Protein AF-A0A3N1IDY8-F1 (afdb_monomer_lite)

Foldseek 3Di:
DDDPPDDDDDVVVVVVVLCVQLVHQWDWDDQPPDIDIFGAPLNQDVVLVVVCVVDPDNPLLVNCCSGGNNVRSVVCVVSPPDPVNSVVVNVVSHVSSPPDPDDPDDPDD

Radius of gyration: 18.23 Å; chains: 1; bounding box: 46×30×60 Å

Sequence (109 aa):
MSKPNRKRLNLETLRAQRQEAQGGKELEVELGDEKFVFPLASWWPMTTVKQIRALKDEDATEILALISSQEQVDRLLELGLTLGDFQDIMEAINEDAGVTPGESTSSSN

pLDDT: mean 83.13, std 17.61, range [34.94, 95.5]

Secondary structure (DSSP, 8-state):
-PPP------HHHHHHHHHHHHS-SEEEEEETTEEEEEE-GGGS-HHHHHHHTT-SS--HHHHHHHHS-HHHHHHHHHTT--HHHHHHHHHHHHHTTT--S--------

Structure (mmCIF, N/CA/C/O backbone):
data_AF-A0A3N1IDY8-F1
#
_entry.id   AF-A0A3N1IDY8-F1
#
loop_
_atom_site.group_PDB
_atom_site.id
_atom_site.type_symbol
_atom_site.label_atom_id
_atom_site.label_alt_id
_atom_site.label_comp_id
_atom_site.label_asym_id
_atom_site.label_entity_id
_atom_site.label_seq_id
_atom_site.pdbx_PDB_ins_code
_atom_site.Cartn_x
_atom_site.Cartn_y
_atom_site.Cartn_z
_atom_site.occupancy
_atom_site.B_iso_or_equiv
_atom_site.auth_seq_id
_atom_site.auth_comp_id
_atom_site.auth_asym_id
_atom_site.auth_atom_id
_atom_site.pdbx_PDB_model_num
ATOM 1 N N . MET A 1 1 ? 24.794 2.419 -45.694 1.00 48.22 1 MET A N 1
ATOM 2 C CA . MET A 1 1 ? 23.600 2.103 -44.880 1.00 48.22 1 MET A CA 1
ATOM 3 C C . MET A 1 1 ? 23.880 2.495 -43.436 1.00 48.22 1 MET A C 1
ATOM 5 O O . MET A 1 1 ? 24.793 1.932 -42.845 1.00 48.22 1 MET A O 1
ATOM 9 N N . SER A 1 2 ? 23.179 3.494 -42.894 1.00 61.72 2 SER A N 1
ATOM 10 C CA . SER A 1 2 ? 23.363 3.935 -41.502 1.00 61.72 2 SER A CA 1
ATOM 11 C C . SER A 1 2 ? 22.783 2.897 -40.543 1.00 61.72 2 SER A C 1
ATOM 13 O O . SER A 1 2 ? 21.615 2.532 -40.664 1.00 61.72 2 SER A O 1
ATOM 15 N N . LYS A 1 3 ? 23.597 2.409 -39.600 1.00 65.00 3 LYS A N 1
ATOM 16 C CA . LYS A 1 3 ? 23.123 1.530 -38.523 1.00 65.00 3 LYS A CA 1
ATOM 17 C C . LYS A 1 3 ? 22.044 2.262 -37.709 1.00 65.00 3 LYS A C 1
ATOM 19 O O . LYS A 1 3 ? 22.236 3.437 -37.390 1.00 65.00 3 LYS A O 1
ATOM 24 N N . PRO A 1 4 ? 20.929 1.608 -37.346 1.00 67.06 4 PRO A N 1
ATOM 25 C CA . PRO A 1 4 ? 19.953 2.221 -36.457 1.00 67.06 4 PRO A CA 1
ATOM 26 C C . PRO A 1 4 ? 20.581 2.468 -35.074 1.00 67.06 4 PRO A C 1
ATOM 28 O O . PRO A 1 4 ? 20.988 1.534 -34.390 1.00 67.06 4 PRO A O 1
ATOM 31 N N . ASN A 1 5 ? 20.639 3.737 -34.659 1.00 80.62 5 ASN A N 1
ATOM 32 C CA . ASN A 1 5 ? 21.153 4.212 -33.365 1.00 80.62 5 ASN A CA 1
ATOM 33 C C . ASN A 1 5 ? 20.077 4.127 -32.258 1.00 80.62 5 ASN A C 1
ATOM 35 O O . ASN A 1 5 ? 19.808 5.098 -31.554 1.00 80.62 5 ASN A O 1
ATOM 39 N N . ARG A 1 6 ? 19.369 2.995 -32.142 1.00 82.62 6 ARG A N 1
ATOM 40 C CA . ARG A 1 6 ? 18.268 2.838 -31.172 1.00 82.62 6 ARG A CA 1
ATOM 41 C C . ARG A 1 6 ? 18.549 1.695 -30.204 1.00 82.62 6 ARG A C 1
ATOM 43 O O . ARG A 1 6 ? 18.807 0.573 -30.628 1.00 82.62 6 ARG A O 1
ATOM 50 N N . LYS A 1 7 ? 18.442 1.979 -28.903 1.00 87.38 7 LYS A N 1
ATOM 51 C CA . LYS A 1 7 ? 18.456 0.973 -27.834 1.00 87.38 7 LYS A CA 1
ATOM 52 C C . LYS A 1 7 ? 17.047 0.395 -27.676 1.00 87.38 7 LYS A C 1
ATOM 54 O O . LYS A 1 7 ? 16.081 1.150 -27.597 1.00 87.38 7 LYS A O 1
ATOM 59 N N . ARG A 1 8 ? 16.927 -0.935 -27.633 1.00 90.31 8 ARG A N 1
ATOM 60 C CA . ARG A 1 8 ? 15.672 -1.637 -27.318 1.00 90.31 8 ARG A CA 1
ATOM 61 C C . ARG A 1 8 ? 15.634 -1.953 -25.825 1.00 90.31 8 ARG A C 1
ATOM 63 O O . ARG A 1 8 ? 16.640 -2.378 -25.266 1.00 90.31 8 ARG A O 1
ATOM 70 N N . LEU A 1 9 ? 14.471 -1.768 -25.210 1.00 94.38 9 LEU A N 1
ATOM 71 C CA . LEU A 1 9 ? 14.193 -2.139 -23.826 1.00 94.38 9 LEU A CA 1
ATOM 72 C C . LEU A 1 9 ? 13.082 -3.191 -23.813 1.00 94.38 9 LEU A C 1
ATOM 74 O O . LEU A 1 9 ? 12.103 -3.040 -24.544 1.00 94.38 9 LEU A O 1
ATOM 78 N N . ASN A 1 10 ? 13.227 -4.241 -23.006 1.00 95.31 10 ASN A N 1
ATOM 79 C CA . ASN A 1 10 ? 12.156 -5.203 -22.759 1.00 95.31 10 ASN A CA 1
ATOM 80 C C . ASN A 1 10 ? 11.586 -4.957 -21.356 1.00 95.31 10 ASN A C 1
ATOM 82 O O . ASN A 1 10 ? 12.267 -5.183 -20.360 1.00 95.31 10 ASN A O 1
ATOM 86 N N . LEU A 1 11 ? 10.343 -4.479 -21.287 1.00 94.44 11 LEU A N 1
ATOM 87 C CA . LEU A 1 11 ? 9.687 -4.159 -20.019 1.00 94.44 11 LEU A CA 1
ATOM 88 C C . LEU A 1 11 ? 9.338 -5.404 -19.198 1.00 94.44 11 LEU A C 1
ATOM 90 O O . LEU A 1 11 ? 9.312 -5.317 -17.979 1.00 94.44 11 LEU A O 1
ATOM 94 N N . GLU A 1 12 ? 9.086 -6.550 -19.828 1.00 95.25 12 GLU A N 1
ATOM 95 C CA . GLU A 1 12 ? 8.813 -7.803 -19.113 1.00 95.25 12 GLU A CA 1
ATOM 96 C C . GLU A 1 12 ? 10.071 -8.299 -18.405 1.00 95.25 12 GLU A C 1
ATOM 98 O O . GLU A 1 12 ? 10.014 -8.646 -17.229 1.00 95.25 12 GLU A O 1
ATOM 103 N N . THR A 1 13 ? 11.224 -8.217 -19.078 1.00 95.50 13 THR A N 1
ATOM 104 C CA . THR A 1 13 ? 12.526 -8.513 -18.466 1.00 95.50 13 THR A CA 1
ATOM 105 C C . THR A 1 13 ? 12.803 -7.597 -17.275 1.00 95.50 13 THR A C 1
ATOM 107 O O . THR A 1 13 ? 13.202 -8.076 -16.221 1.00 95.50 13 THR A O 1
ATOM 110 N N . LEU A 1 14 ? 12.548 -6.291 -17.409 1.00 94.50 14 LEU A N 1
ATOM 111 C CA . LEU A 1 14 ? 12.732 -5.356 -16.295 1.00 94.50 14 LEU A CA 1
ATOM 112 C C . LEU A 1 14 ? 11.749 -5.595 -15.142 1.00 94.50 14 LEU A C 1
ATOM 114 O O . LEU A 1 14 ? 12.113 -5.402 -13.987 1.00 94.50 14 LEU A O 1
ATOM 118 N N . ARG A 1 15 ? 10.507 -6.000 -15.433 1.00 93.44 15 ARG A N 1
ATOM 119 C CA . ARG A 1 15 ? 9.535 -6.367 -14.394 1.00 93.44 15 ARG A CA 1
ATOM 120 C C . ARG A 1 15 ? 9.988 -7.606 -13.631 1.00 93.44 15 ARG A C 1
ATOM 122 O O . ARG A 1 15 ? 9.926 -7.583 -12.412 1.00 93.44 15 ARG A O 1
ATOM 129 N N . ALA A 1 16 ? 10.459 -8.643 -14.324 1.00 92.56 16 ALA A N 1
ATOM 130 C CA . ALA A 1 16 ? 10.985 -9.843 -13.676 1.00 92.56 16 ALA A CA 1
ATOM 131 C C . ALA A 1 16 ? 12.147 -9.493 -12.733 1.00 92.56 16 ALA A C 1
ATOM 133 O O . ALA A 1 16 ? 12.059 -9.770 -11.544 1.00 92.56 16 ALA A O 1
ATOM 134 N N . GLN A 1 17 ? 13.135 -8.736 -13.226 1.00 91.19 17 GLN A N 1
ATOM 135 C CA . GLN A 1 17 ? 14.271 -8.271 -12.419 1.00 91.19 17 GLN A CA 1
ATOM 136 C C . GLN A 1 17 ? 13.837 -7.463 -11.192 1.00 91.19 17 GLN A C 1
ATOM 138 O O . GLN A 1 17 ? 14.408 -7.615 -10.117 1.00 91.19 17 GLN A O 1
ATOM 143 N N . ARG A 1 18 ? 12.820 -6.603 -11.338 1.00 92.62 18 ARG A N 1
ATOM 144 C CA . ARG A 1 18 ? 12.273 -5.840 -10.214 1.00 92.62 18 ARG A CA 1
ATOM 145 C C . ARG A 1 18 ? 11.624 -6.749 -9.173 1.00 92.62 18 ARG A C 1
ATOM 147 O O . ARG A 1 18 ? 11.871 -6.565 -7.993 1.00 92.62 18 ARG A O 1
ATOM 154 N N . GLN A 1 19 ? 10.806 -7.706 -9.609 1.00 89.81 19 GLN A N 1
ATOM 155 C CA . GLN A 1 19 ? 10.137 -8.644 -8.707 1.00 89.81 19 GLN A CA 1
ATOM 156 C C . GLN A 1 19 ? 11.160 -9.497 -7.950 1.00 89.81 19 GLN A C 1
ATOM 158 O O . GLN A 1 19 ? 11.001 -9.725 -6.759 1.00 89.81 19 GLN A O 1
ATOM 163 N N . GLU A 1 20 ? 12.218 -9.941 -8.629 1.00 88.12 20 GLU A N 1
ATOM 164 C CA . GLU A 1 20 ? 13.316 -10.681 -8.003 1.00 88.12 20 GLU A CA 1
ATOM 165 C C . GLU A 1 20 ? 14.063 -9.829 -6.966 1.00 88.12 20 GLU A C 1
ATOM 167 O O . GLU A 1 20 ? 14.403 -10.336 -5.903 1.00 88.12 20 GLU A O 1
ATOM 172 N N . ALA A 1 21 ? 14.285 -8.539 -7.242 1.00 87.62 21 ALA A N 1
ATOM 173 C CA . ALA A 1 21 ? 14.966 -7.628 -6.320 1.00 87.62 21 ALA A CA 1
ATOM 174 C C . ALA A 1 21 ? 14.127 -7.260 -5.083 1.00 87.62 21 ALA A C 1
ATOM 176 O O . ALA A 1 21 ? 14.690 -7.078 -4.011 1.00 87.62 21 ALA A O 1
ATOM 177 N N . GLN A 1 22 ? 12.807 -7.147 -5.241 1.00 84.38 22 GLN A N 1
ATOM 178 C CA . GLN A 1 22 ? 11.862 -6.790 -4.170 1.00 84.38 22 GLN A CA 1
ATOM 179 C C . GLN A 1 22 ? 11.362 -8.016 -3.392 1.00 84.38 22 GLN A C 1
ATOM 181 O O . GLN A 1 22 ? 10.672 -7.894 -2.395 1.00 84.38 22 GLN A O 1
ATOM 186 N N . GLY A 1 23 ? 11.639 -9.234 -3.868 1.00 86.25 23 GLY A N 1
ATOM 187 C CA . GLY A 1 23 ? 11.102 -10.459 -3.266 1.00 86.25 23 GLY A CA 1
ATOM 188 C C . GLY A 1 23 ? 9.591 -10.655 -3.459 1.00 86.25 23 GLY A C 1
ATOM 189 O O . GLY A 1 23 ? 9.069 -11.717 -3.126 1.00 86.25 23 GLY A O 1
ATOM 190 N N . GLY A 1 24 ? 8.885 -9.689 -4.056 1.00 87.88 24 GLY A N 1
ATOM 191 C CA . GLY A 1 24 ? 7.441 -9.731 -4.235 1.00 87.88 24 GLY A CA 1
ATOM 192 C C . GLY A 1 24 ? 6.884 -8.546 -5.021 1.00 87.88 24 GLY A C 1
ATOM 193 O O . GLY A 1 24 ? 7.608 -7.763 -5.637 1.00 87.88 24 GLY A O 1
ATOM 194 N N . LYS A 1 25 ? 5.553 -8.459 -5.054 1.00 92.19 25 LYS A N 1
ATOM 195 C CA . LYS A 1 25 ? 4.801 -7.313 -5.603 1.00 92.19 25 LYS A CA 1
ATOM 196 C C . LYS A 1 25 ? 3.840 -6.709 -4.592 1.00 92.19 25 LYS A C 1
ATOM 198 O O . LYS A 1 25 ? 3.188 -5.713 -4.896 1.00 92.19 25 LYS A O 1
ATOM 203 N N . GLU A 1 26 ? 3.708 -7.362 -3.451 1.00 93.25 26 GLU A N 1
ATOM 204 C CA . GLU A 1 26 ? 2.620 -7.206 -2.507 1.00 93.25 26 GLU A CA 1
ATOM 205 C C . GLU A 1 26 ? 3.207 -7.209 -1.099 1.00 93.25 26 GLU A C 1
ATOM 207 O O . GLU A 1 26 ? 4.151 -7.948 -0.821 1.00 93.25 26 GLU A O 1
ATOM 212 N N . LEU A 1 27 ? 2.634 -6.375 -0.245 1.00 91.88 27 LEU A N 1
ATOM 213 C CA . LEU A 1 27 ? 2.863 -6.297 1.184 1.00 91.88 27 LEU A CA 1
ATOM 214 C C . LEU A 1 27 ? 1.672 -6.951 1.887 1.00 91.88 27 LEU A C 1
ATOM 216 O O . LEU A 1 27 ? 0.528 -6.578 1.622 1.00 91.88 27 LEU A O 1
ATOM 220 N N . GLU A 1 28 ? 1.938 -7.903 2.778 1.00 93.88 28 GLU A N 1
ATOM 221 C CA . GLU A 1 28 ? 0.939 -8.426 3.713 1.00 93.88 28 GLU A CA 1
ATOM 222 C C . GLU A 1 28 ? 1.031 -7.638 5.027 1.00 93.88 28 GLU A C 1
ATOM 224 O O . GLU A 1 28 ? 2.116 -7.471 5.581 1.00 93.88 28 GLU A O 1
ATOM 229 N N . VAL A 1 29 ? -0.107 -7.143 5.507 1.00 93.06 29 VAL A N 1
ATOM 230 C CA . VAL A 1 29 ? -0.258 -6.381 6.749 1.00 93.06 29 VAL A CA 1
ATOM 231 C C . VAL A 1 29 ? -1.203 -7.146 7.665 1.00 93.06 29 VAL A C 1
ATOM 233 O O . VAL A 1 29 ? -2.279 -7.567 7.242 1.00 93.06 29 VAL A O 1
ATOM 236 N N . GLU A 1 30 ? -0.811 -7.311 8.923 1.00 94.12 30 GLU A N 1
ATOM 237 C CA . GLU A 1 30 ? -1.605 -8.004 9.938 1.00 94.12 30 GLU A CA 1
ATOM 238 C C . GLU A 1 30 ? -2.207 -6.981 10.904 1.00 94.12 30 GLU A C 1
ATOM 240 O O . GLU A 1 30 ? -1.489 -6.153 11.464 1.00 94.12 30 GLU A O 1
ATOM 245 N N . LEU A 1 31 ? -3.524 -7.042 11.111 1.00 92.62 31 LEU A N 1
ATOM 246 C CA . LEU A 1 31 ? -4.230 -6.226 12.100 1.00 92.62 31 LEU A CA 1
ATOM 247 C C . LEU A 1 31 ? -5.185 -7.127 12.888 1.00 92.62 31 LEU A C 1
ATOM 249 O O . LEU A 1 31 ? -6.201 -7.590 12.371 1.00 92.62 31 LEU A O 1
ATOM 253 N N . GLY A 1 3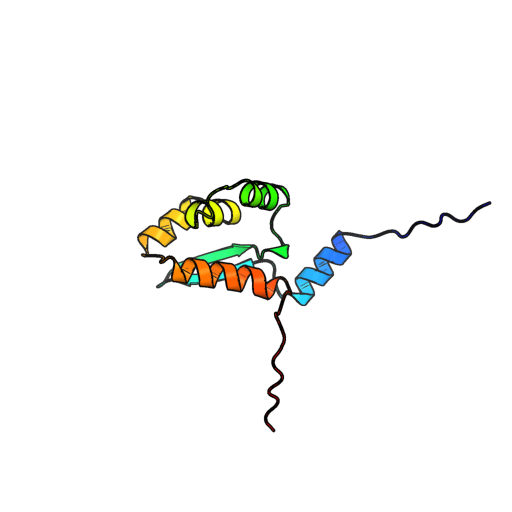2 ? -4.834 -7.407 14.146 1.00 90.56 32 GLY A N 1
ATOM 254 C CA . GLY A 1 32 ? -5.522 -8.421 14.946 1.00 90.56 32 GLY A CA 1
ATOM 255 C C . GLY A 1 32 ? -5.285 -9.829 14.389 1.00 90.56 32 GLY A C 1
ATOM 256 O O . GLY A 1 32 ? -4.141 -10.236 14.215 1.00 90.56 32 GLY A O 1
ATOM 257 N N . ASP A 1 33 ? -6.366 -10.557 14.109 1.00 92.56 33 ASP A N 1
ATOM 258 C CA . ASP A 1 33 ? -6.343 -11.903 13.513 1.00 92.56 33 ASP A CA 1
ATOM 259 C C . ASP A 1 33 ? -6.575 -11.886 11.984 1.00 92.56 33 ASP A C 1
ATOM 261 O O . ASP A 1 33 ? -6.742 -12.940 11.363 1.00 92.56 33 ASP A O 1
ATOM 265 N N . GLU A 1 34 ? -6.610 -10.701 11.363 1.00 94.00 34 GLU A N 1
ATOM 266 C CA . GLU A 1 34 ? -6.876 -10.524 9.933 1.00 94.00 34 GLU A CA 1
ATOM 267 C C . GLU A 1 34 ? -5.631 -10.087 9.154 1.00 94.00 34 GLU A C 1
ATOM 269 O O . GLU A 1 34 ? -4.759 -9.377 9.658 1.00 94.00 34 GLU A O 1
ATOM 274 N N . LYS A 1 35 ? -5.573 -10.528 7.892 1.00 94.81 35 LYS A N 1
ATOM 275 C CA . LYS A 1 35 ? -4.487 -10.253 6.949 1.00 94.81 35 LYS A CA 1
ATOM 276 C C . LYS A 1 35 ? -5.008 -9.436 5.778 1.00 94.81 35 LYS A C 1
ATOM 278 O O . LYS A 1 35 ? -6.029 -9.769 5.178 1.00 94.81 35 LYS A O 1
ATOM 283 N N . PHE A 1 36 ? -4.256 -8.407 5.429 1.00 93.94 36 PHE A N 1
ATOM 284 C CA . PHE A 1 36 ? -4.569 -7.440 4.392 1.00 93.94 36 PHE A CA 1
ATOM 285 C C . PHE A 1 36 ? -3.428 -7.398 3.387 1.00 93.94 36 PHE A C 1
ATOM 287 O O . PHE A 1 36 ? -2.266 -7.364 3.776 1.00 93.94 36 PHE A O 1
ATOM 294 N N . VAL A 1 37 ? -3.741 -7.396 2.094 1.00 93.94 37 VAL A N 1
ATOM 295 C CA . VAL A 1 37 ? -2.720 -7.397 1.039 1.00 93.94 37 VAL A CA 1
ATOM 296 C C . VAL A 1 37 ? -2.775 -6.079 0.284 1.00 93.94 37 VAL A C 1
ATOM 298 O O . VAL A 1 37 ? -3.852 -5.630 -0.113 1.00 93.94 37 VAL A O 1
ATOM 301 N N . PHE A 1 38 ? -1.615 -5.460 0.080 1.00 93.56 38 PHE A N 1
ATOM 302 C CA . PHE A 1 38 ? -1.470 -4.216 -0.668 1.00 93.56 38 PHE A CA 1
ATOM 303 C C . PHE A 1 38 ? -0.400 -4.360 -1.745 1.00 93.56 38 PHE A C 1
ATOM 305 O O . PHE A 1 38 ? 0.684 -4.857 -1.457 1.00 93.56 38 PHE A O 1
ATOM 312 N N . PRO A 1 39 ? -0.625 -3.892 -2.980 1.00 93.25 39 PRO A N 1
ATOM 313 C CA . PRO A 1 39 ? 0.440 -3.842 -3.967 1.00 93.25 39 PRO A CA 1
ATOM 314 C C . PRO A 1 39 ? 1.491 -2.804 -3.555 1.00 93.25 39 PRO A C 1
ATOM 316 O O . PRO A 1 39 ? 1.157 -1.677 -3.185 1.00 93.25 39 PRO A O 1
ATOM 319 N N . LEU A 1 40 ? 2.767 -3.152 -3.700 1.00 92.44 40 LEU A N 1
ATOM 320 C CA . LEU A 1 40 ? 3.876 -2.218 -3.511 1.00 92.44 40 LEU A CA 1
ATOM 321 C C . LEU A 1 40 ? 3.806 -1.082 -4.542 1.00 92.44 40 LEU A C 1
ATOM 323 O O . LEU A 1 40 ? 3.373 -1.294 -5.682 1.00 92.44 40 LEU A O 1
ATOM 327 N N . ALA A 1 41 ? 4.313 0.107 -4.199 1.00 91.12 41 ALA A N 1
ATOM 328 C CA . ALA A 1 41 ? 4.164 1.306 -5.037 1.00 91.12 41 ALA A CA 1
ATOM 329 C C . ALA A 1 41 ? 4.710 1.123 -6.467 1.00 91.12 41 ALA A C 1
ATOM 331 O O . ALA A 1 41 ? 4.149 1.616 -7.448 1.00 91.12 41 ALA A O 1
ATOM 332 N N . SER A 1 42 ? 5.781 0.335 -6.609 1.00 90.88 42 SER A N 1
ATOM 333 C CA . SER A 1 42 ? 6.390 -0.043 -7.893 1.00 90.88 42 SER A CA 1
ATOM 334 C C . SER A 1 42 ? 5.457 -0.792 -8.857 1.00 90.88 42 SER A C 1
ATOM 336 O O . SER A 1 42 ? 5.727 -0.849 -10.066 1.00 90.88 42 SER A O 1
ATOM 338 N N . TRP A 1 43 ? 4.399 -1.402 -8.330 1.00 92.75 43 TRP A N 1
ATOM 339 C CA . TRP A 1 43 ? 3.468 -2.268 -9.051 1.00 92.75 43 TRP A CA 1
ATOM 340 C C . TRP A 1 43 ? 2.086 -1.651 -9.228 1.00 92.75 43 TRP A C 1
ATOM 342 O O . TRP A 1 43 ? 1.233 -2.254 -9.882 1.00 92.75 43 TRP A O 1
ATOM 352 N N . TRP A 1 44 ? 1.881 -0.426 -8.745 1.00 92.81 44 TRP A N 1
ATOM 353 C CA . TRP A 1 44 ? 0.645 0.300 -8.985 1.00 92.81 44 TRP A CA 1
ATOM 354 C C . TRP A 1 44 ? 0.424 0.567 -10.479 1.00 92.81 44 TRP A C 1
ATOM 356 O O . TRP A 1 44 ? 1.338 1.004 -11.194 1.00 92.81 44 TRP A O 1
ATOM 366 N N . PRO A 1 45 ? -0.806 0.367 -10.982 1.00 93.31 45 PRO A N 1
ATOM 367 C CA . PRO A 1 45 ? -1.178 0.817 -12.311 1.00 93.31 45 PRO A CA 1
ATOM 368 C C . PRO A 1 45 ? -0.960 2.326 -12.455 1.00 93.31 45 PRO A C 1
ATOM 370 O O . PRO A 1 45 ? -1.313 3.113 -11.577 1.00 93.31 45 PRO A O 1
ATOM 373 N N . MET A 1 46 ? -0.456 2.771 -13.609 1.00 93.12 46 MET A N 1
ATOM 374 C CA . MET A 1 46 ? -0.239 4.207 -13.852 1.00 93.12 46 MET A CA 1
ATOM 375 C C . MET A 1 46 ? -1.546 5.019 -13.790 1.00 93.12 46 MET A C 1
ATOM 377 O O . MET A 1 46 ? -1.531 6.221 -13.529 1.00 93.12 46 MET A O 1
ATOM 381 N N . THR A 1 47 ? -2.688 4.364 -14.016 1.00 93.62 47 THR A N 1
ATOM 382 C CA . THR A 1 47 ? -4.025 4.929 -13.808 1.00 93.62 47 THR A CA 1
ATOM 383 C C . THR A 1 47 ? -4.290 5.242 -12.338 1.00 93.62 47 THR A C 1
ATOM 385 O O . THR A 1 47 ? -4.733 6.349 -12.052 1.00 93.62 47 THR A O 1
ATOM 388 N N . THR A 1 48 ? -3.953 4.331 -11.423 1.00 91.62 48 THR A N 1
ATOM 389 C CA . THR A 1 48 ? -4.062 4.523 -9.969 1.00 91.62 48 THR A CA 1
ATOM 390 C C . THR A 1 48 ? -3.157 5.661 -9.508 1.00 91.62 48 THR A C 1
ATOM 392 O O . THR A 1 48 ? -3.626 6.604 -8.882 1.00 91.62 48 THR A O 1
ATOM 395 N N . VAL A 1 49 ? -1.889 5.670 -9.940 1.00 91.19 49 VAL A N 1
ATOM 396 C CA . VAL A 1 49 ? -0.942 6.763 -9.631 1.00 91.19 49 VAL A CA 1
ATOM 397 C C . VAL A 1 49 ? -1.481 8.120 -10.090 1.00 91.19 49 VAL A C 1
ATOM 399 O O . VAL A 1 49 ? -1.353 9.123 -9.389 1.00 91.19 49 VAL A O 1
ATOM 402 N N . LYS A 1 50 ? -2.094 8.175 -11.279 1.00 92.31 50 LYS A N 1
ATOM 403 C CA . LYS A 1 50 ? -2.698 9.405 -11.800 1.00 92.31 50 LYS A CA 1
ATOM 404 C C . LYS A 1 50 ? -3.894 9.859 -10.959 1.00 92.31 50 LYS A C 1
ATOM 406 O O . LYS A 1 50 ? -4.059 11.062 -10.794 1.00 92.31 50 LYS A O 1
ATOM 411 N N . GLN A 1 51 ? -4.712 8.928 -10.471 1.00 91.25 51 GLN A N 1
ATOM 412 C CA . GLN A 1 51 ? -5.864 9.233 -9.619 1.00 91.25 51 GLN A CA 1
ATOM 413 C C . GLN A 1 51 ? -5.412 9.758 -8.256 1.00 91.25 51 GLN A C 1
ATOM 415 O O . GLN A 1 51 ? -5.845 10.839 -7.879 1.00 91.25 51 GLN A O 1
ATOM 420 N N . ILE A 1 52 ? -4.449 9.094 -7.609 1.00 89.12 52 ILE A N 1
ATOM 421 C CA . ILE A 1 52 ? -3.861 9.547 -6.338 1.00 89.12 52 ILE A CA 1
ATOM 422 C C . ILE A 1 52 ? -3.303 10.970 -6.476 1.00 89.12 52 ILE A C 1
ATOM 424 O O . ILE A 1 52 ? -3.610 11.839 -5.674 1.00 89.12 52 ILE A O 1
ATOM 428 N N . ARG A 1 53 ? -2.556 11.264 -7.550 1.00 87.75 53 ARG A N 1
ATOM 429 C CA . ARG A 1 53 ? -2.019 12.619 -7.807 1.00 87.75 53 ARG A CA 1
ATOM 430 C C . ARG A 1 53 ? -3.079 13.683 -8.103 1.00 87.75 53 ARG A C 1
ATOM 432 O O . ARG A 1 53 ? -2.752 14.866 -8.117 1.00 87.75 53 ARG A O 1
ATOM 439 N N . ALA A 1 54 ? -4.296 13.276 -8.453 1.00 88.50 54 ALA A N 1
ATOM 440 C CA . ALA A 1 54 ? -5.404 14.188 -8.713 1.00 88.50 54 ALA A CA 1
ATOM 441 C C . ALA A 1 54 ? -6.218 14.492 -7.446 1.00 88.50 54 ALA A C 1
ATOM 443 O O . ALA A 1 54 ? -7.000 15.448 -7.462 1.00 88.50 54 ALA A O 1
ATOM 444 N N . LEU A 1 55 ? -6.031 13.715 -6.374 1.00 85.69 55 LEU A N 1
ATOM 445 C CA . LEU A 1 55 ? -6.584 14.021 -5.061 1.00 85.69 55 LEU A CA 1
ATOM 446 C C . LEU A 1 55 ? -5.923 15.303 -4.542 1.00 85.69 55 LEU A C 1
ATOM 448 O O . LEU A 1 55 ? -4.702 15.449 -4.571 1.00 85.69 55 LEU A O 1
ATOM 452 N N . LYS A 1 56 ? -6.753 16.280 -4.167 1.00 67.44 56 LYS A N 1
ATOM 453 C CA . LYS A 1 56 ? -6.301 17.590 -3.670 1.00 67.44 56 LYS A CA 1
ATOM 454 C C . LYS A 1 56 ? -6.074 17.600 -2.163 1.00 67.44 56 LYS A C 1
ATOM 456 O O . LYS A 1 56 ? -5.226 18.353 -1.702 1.00 67.44 56 LYS A O 1
ATOM 461 N N . ASP A 1 57 ? -6.828 16.773 -1.454 1.00 66.56 57 ASP A N 1
ATOM 462 C CA . ASP A 1 57 ? -6.645 16.457 -0.048 1.00 66.56 57 ASP A CA 1
ATOM 463 C C . ASP A 1 57 ? -6.070 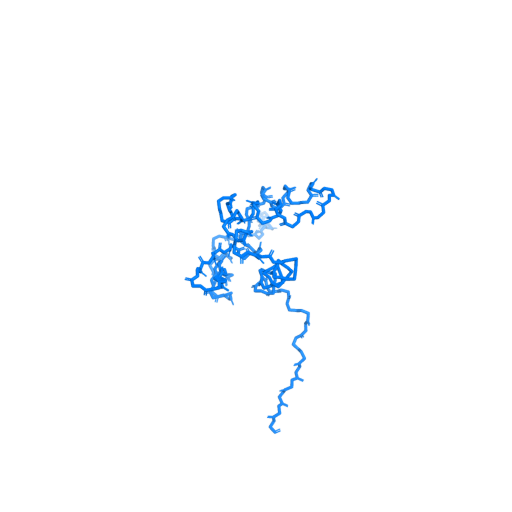15.042 -0.001 1.00 66.56 57 ASP A C 1
ATOM 465 O O . ASP A 1 57 ? -6.574 14.147 -0.683 1.00 66.56 57 ASP A O 1
ATOM 469 N N . GLU A 1 58 ? -4.985 14.856 0.745 1.00 73.62 58 GLU A N 1
ATOM 470 C CA . GLU A 1 58 ? -4.320 13.569 0.978 1.00 73.62 58 GLU A CA 1
ATOM 471 C C . GLU A 1 58 ? -5.190 12.679 1.885 1.00 73.62 58 GLU A C 1
ATOM 473 O O . GLU A 1 58 ? -4.766 12.253 2.957 1.00 73.62 58 GLU A O 1
ATOM 478 N N . ASP A 1 59 ? -6.445 12.448 1.489 1.00 85.31 59 ASP A N 1
ATOM 47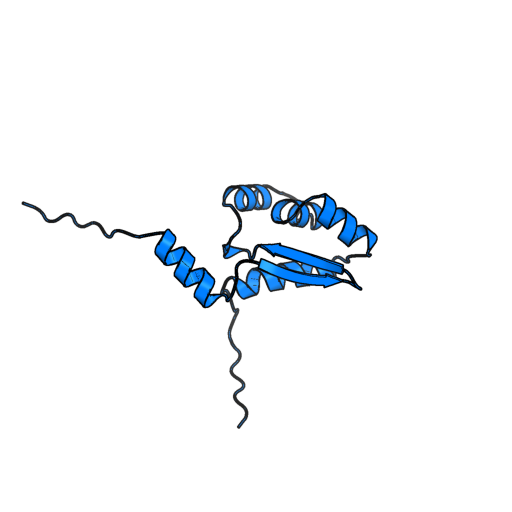9 C CA . ASP A 1 59 ? -7.384 11.642 2.253 1.00 85.31 59 ASP A CA 1
ATOM 480 C C . ASP A 1 59 ? -6.892 10.193 2.281 1.00 85.31 59 ASP A C 1
ATOM 482 O O . ASP A 1 59 ? -6.857 9.491 1.265 1.00 85.31 59 ASP A O 1
ATOM 486 N N . ALA A 1 60 ? -6.472 9.768 3.471 1.00 84.62 60 ALA A N 1
ATOM 487 C CA . ALA A 1 60 ? -5.885 8.461 3.713 1.00 84.62 60 ALA A CA 1
ATOM 488 C C . ALA A 1 60 ? -6.804 7.319 3.261 1.00 84.62 60 ALA A C 1
ATOM 490 O O . ALA A 1 60 ? -6.338 6.324 2.705 1.00 84.62 60 ALA A O 1
ATOM 491 N N . THR A 1 61 ? -8.116 7.473 3.455 1.00 86.56 61 THR A N 1
ATOM 492 C CA . THR A 1 61 ? -9.086 6.424 3.133 1.00 86.56 61 THR A CA 1
ATOM 493 C C . THR A 1 61 ? -9.313 6.307 1.630 1.00 86.56 61 THR A C 1
ATOM 495 O O . THR A 1 61 ? -9.326 5.192 1.107 1.00 86.56 61 THR A O 1
ATOM 498 N N . GLU A 1 62 ? -9.369 7.432 0.912 1.00 88.31 62 GLU A N 1
ATOM 499 C CA . GLU A 1 62 ? -9.458 7.44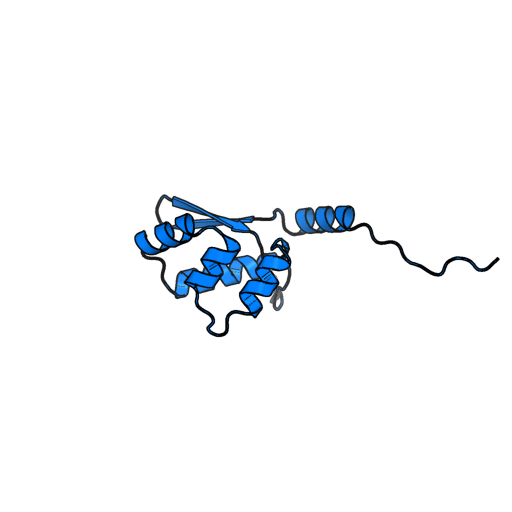4 -0.554 1.00 88.31 62 GLU A CA 1
ATOM 500 C C . GLU A 1 62 ? -8.195 6.851 -1.193 1.00 88.31 62 GLU A C 1
ATOM 502 O O . GLU A 1 62 ? -8.275 6.066 -2.140 1.00 88.31 62 GLU A O 1
ATOM 507 N N . ILE A 1 63 ? -7.010 7.174 -0.661 1.00 90.25 63 ILE A N 1
ATOM 508 C CA . ILE A 1 63 ? -5.745 6.608 -1.150 1.00 90.25 63 ILE A CA 1
ATOM 509 C C . ILE A 1 63 ? -5.717 5.092 -0.932 1.00 90.25 63 ILE A C 1
ATOM 511 O O . ILE A 1 63 ? -5.399 4.359 -1.872 1.00 90.25 63 ILE A O 1
ATOM 515 N N . LEU A 1 64 ? -6.091 4.611 0.260 1.00 90.06 64 LEU A N 1
ATOM 516 C CA . LEU A 1 64 ? -6.178 3.174 0.537 1.00 90.06 64 LEU A CA 1
ATOM 517 C C . LEU A 1 64 ? -7.174 2.477 -0.396 1.00 90.06 64 LEU A C 1
ATOM 519 O O . LEU A 1 64 ? -6.868 1.406 -0.925 1.00 90.06 64 LEU A O 1
ATOM 523 N N . ALA A 1 65 ? -8.334 3.085 -0.652 1.00 91.06 65 ALA A N 1
ATOM 524 C CA . ALA A 1 65 ? -9.360 2.510 -1.518 1.00 91.06 65 ALA A CA 1
ATOM 525 C C . ALA A 1 65 ? -8.885 2.396 -2.975 1.00 91.06 65 ALA A C 1
ATOM 527 O O . ALA A 1 65 ? -9.224 1.434 -3.665 1.00 91.06 65 ALA A O 1
ATOM 528 N N . LEU A 1 66 ? -8.051 3.337 -3.432 1.00 91.75 66 LEU A N 1
ATOM 529 C CA . LEU A 1 66 ? -7.462 3.332 -4.774 1.00 91.75 66 LEU A CA 1
ATOM 530 C C . LEU A 1 66 ? -6.400 2.244 -4.983 1.00 91.75 66 LEU A C 1
ATOM 532 O O . LEU A 1 66 ? -6.223 1.780 -6.114 1.00 91.75 66 LEU A O 1
ATOM 536 N N . ILE A 1 67 ? -5.665 1.872 -3.931 1.00 90.88 67 ILE A N 1
ATOM 537 C CA . ILE A 1 67 ? -4.586 0.871 -4.008 1.00 90.88 67 ILE A CA 1
ATOM 538 C C . ILE A 1 67 ? -5.040 -0.531 -3.597 1.00 90.88 67 ILE A C 1
ATOM 540 O O . ILE A 1 67 ? -4.353 -1.498 -3.914 1.00 90.88 67 ILE A O 1
ATOM 544 N N . SER A 1 68 ? -6.185 -0.642 -2.923 1.00 89.31 68 SER A N 1
ATOM 545 C CA . SER A 1 68 ? -6.769 -1.904 -2.471 1.00 89.31 68 SER A CA 1
ATOM 546 C C . SER A 1 68 ? -8.191 -2.083 -3.020 1.00 89.31 68 SER A C 1
ATOM 548 O O . SER A 1 68 ? -8.397 -2.184 -4.231 1.00 89.31 68 SER A O 1
ATOM 550 N N . SER A 1 69 ? -9.186 -2.168 -2.144 1.00 89.94 69 SER A N 1
ATOM 551 C CA . SER A 1 69 ? -10.608 -2.233 -2.453 1.00 89.94 69 SER A CA 1
ATOM 552 C C . SER A 1 69 ? -11.391 -1.553 -1.341 1.00 89.94 69 SER A C 1
ATOM 554 O O . SER A 1 69 ? -10.994 -1.606 -0.180 1.00 89.94 69 SER A O 1
ATOM 556 N N . GLN A 1 70 ? -12.539 -0.963 -1.675 1.00 89.31 70 GLN A N 1
ATOM 557 C CA . GLN A 1 70 ? -13.374 -0.278 -0.684 1.00 89.31 70 GLN A CA 1
ATOM 558 C C . GLN A 1 70 ? -13.771 -1.189 0.491 1.00 89.31 70 GLN A C 1
ATOM 560 O O . GLN A 1 70 ? -13.795 -0.733 1.626 1.00 89.31 70 GLN A O 1
ATOM 565 N N . GLU A 1 71 ? -14.030 -2.472 0.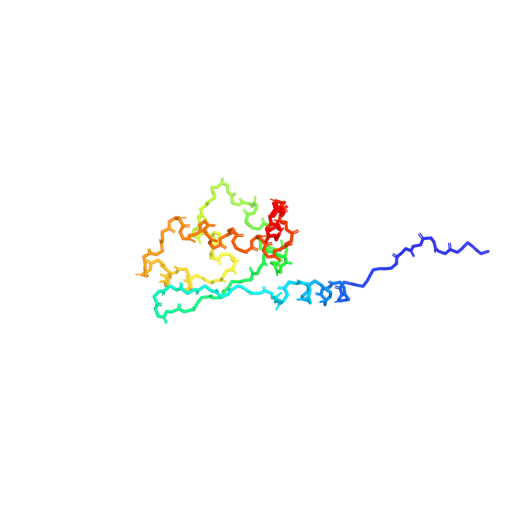224 1.00 91.69 71 GLU A N 1
ATOM 566 C CA . GLU A 1 71 ? -14.342 -3.483 1.247 1.00 91.69 71 GLU A CA 1
ATOM 567 C C . GLU A 1 71 ? -13.184 -3.693 2.232 1.00 91.69 71 GLU A C 1
ATOM 569 O O . GLU A 1 71 ? -13.392 -3.772 3.437 1.00 91.69 71 GLU A O 1
ATOM 574 N N . GLN A 1 72 ? -11.949 -3.715 1.727 1.00 92.94 72 GLN A N 1
ATOM 575 C CA . GLN A 1 72 ? -10.754 -3.864 2.551 1.00 92.94 72 GLN A CA 1
ATOM 576 C C . GLN A 1 72 ? -10.559 -2.655 3.470 1.00 92.94 72 GLN A C 1
ATOM 578 O O . GLN A 1 72 ? -10.223 -2.814 4.640 1.00 92.94 72 GLN A O 1
ATOM 583 N N . VAL A 1 73 ? -10.799 -1.448 2.948 1.00 91.25 73 VAL A N 1
ATOM 584 C CA . VAL A 1 73 ? -10.720 -0.207 3.729 1.00 91.25 73 VAL A CA 1
ATOM 585 C C . VAL A 1 73 ? -11.798 -0.160 4.800 1.00 91.25 73 VAL A C 1
ATOM 587 O O . VAL A 1 73 ? -11.486 0.156 5.942 1.00 91.25 73 VAL A O 1
ATOM 590 N N . ASP A 1 74 ? -13.039 -0.508 4.457 1.00 93.81 74 ASP A N 1
ATOM 591 C CA . ASP A 1 74 ? -14.137 -0.575 5.424 1.00 93.81 74 ASP A CA 1
ATOM 592 C C . ASP A 1 74 ? -13.784 -1.528 6.570 1.00 93.81 74 ASP A C 1
ATOM 594 O O . ASP A 1 74 ? -13.842 -1.141 7.735 1.00 93.81 74 ASP A O 1
ATOM 598 N N . ARG A 1 75 ? -13.249 -2.711 6.239 1.00 94.31 75 ARG A N 1
ATOM 599 C CA . ARG A 1 75 ? -12.817 -3.687 7.240 1.00 94.31 75 ARG A CA 1
ATOM 600 C C . ARG A 1 75 ? -11.702 -3.167 8.146 1.00 94.31 75 ARG A C 1
ATOM 602 O O . ARG A 1 75 ? -11.750 -3.365 9.356 1.00 94.31 75 ARG A O 1
ATOM 609 N N . LEU A 1 76 ? -10.708 -2.480 7.586 1.00 93.75 76 LEU A N 1
ATOM 610 C CA . LEU A 1 76 ? -9.641 -1.857 8.373 1.00 93.75 76 LEU A CA 1
ATOM 611 C C . LEU A 1 76 ? -10.201 -0.791 9.326 1.00 93.75 76 LEU A C 1
ATOM 613 O O . LEU A 1 76 ? -9.809 -0.741 10.491 1.00 93.75 76 LEU A O 1
ATOM 617 N N . LEU A 1 77 ? -11.148 0.028 8.863 1.00 93.12 77 LEU A N 1
ATOM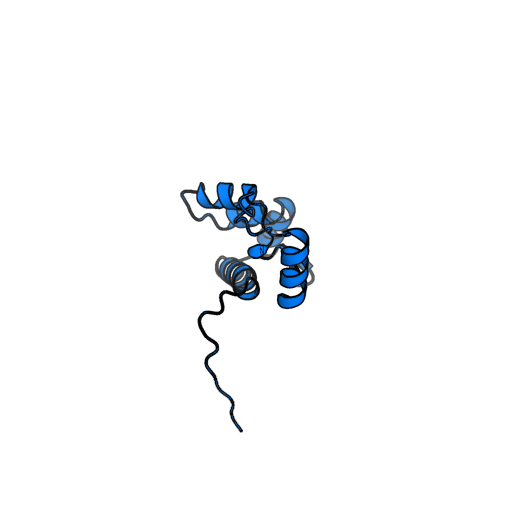 618 C CA . LEU A 1 77 ? -11.812 1.032 9.696 1.00 93.12 77 LEU A CA 1
ATOM 619 C C . LEU A 1 77 ? -12.656 0.388 10.807 1.00 93.12 77 LEU A C 1
ATOM 621 O O . LEU A 1 77 ? -12.611 0.860 11.943 1.00 93.12 77 LEU A O 1
ATOM 625 N N . GLU A 1 78 ? -13.369 -0.707 10.523 1.00 95.31 78 GLU A N 1
ATOM 626 C CA . GLU A 1 78 ? -14.101 -1.488 11.533 1.00 95.31 78 GLU A CA 1
ATOM 627 C C . GLU A 1 78 ? -13.174 -2.050 12.621 1.00 95.31 78 GLU A C 1
ATOM 629 O O . GLU A 1 78 ? -13.542 -2.084 13.797 1.00 95.31 78 GLU A O 1
ATOM 634 N N . LEU A 1 79 ? -11.964 -2.468 12.238 1.00 95.00 79 LEU A N 1
ATOM 635 C CA . LEU A 1 79 ? -10.926 -2.952 13.153 1.00 95.00 79 LEU A CA 1
ATOM 636 C C . LEU A 1 79 ? -10.187 -1.829 13.896 1.00 95.00 79 LEU A C 1
ATOM 638 O O . LEU A 1 79 ? -9.355 -2.111 14.757 1.00 95.00 79 LEU A O 1
ATOM 642 N N . GLY A 1 80 ? -10.512 -0.566 13.611 1.00 93.88 80 GLY A N 1
ATOM 643 C CA . GLY A 1 80 ? -9.952 0.588 14.303 1.00 93.88 80 GLY A CA 1
ATOM 644 C C . GLY A 1 80 ? -8.624 1.085 13.737 1.00 93.88 80 GLY A C 1
ATOM 645 O O . GLY A 1 80 ? -7.832 1.632 14.503 1.00 93.88 80 GLY A O 1
ATOM 646 N N . LEU A 1 81 ? -8.388 0.925 12.428 1.00 93.69 81 LEU A N 1
ATOM 647 C CA . LEU A 1 81 ? -7.232 1.504 11.738 1.00 93.69 81 LEU A CA 1
ATOM 648 C C . LEU A 1 81 ? -7.094 2.996 12.068 1.00 93.69 81 LEU A C 1
ATOM 650 O O . LEU A 1 81 ? -8.008 3.796 11.844 1.00 93.69 81 LEU A O 1
ATOM 654 N N . THR A 1 82 ? -5.930 3.375 12.580 1.00 93.75 82 THR A N 1
ATOM 655 C CA . THR A 1 82 ? -5.605 4.761 12.899 1.00 93.75 82 THR A CA 1
ATOM 656 C C . THR A 1 82 ? -4.866 5.440 11.747 1.00 93.75 82 THR A C 1
ATOM 658 O O . THR A 1 82 ? -4.363 4.806 10.820 1.00 93.75 82 THR A O 1
ATOM 661 N N . LEU A 1 83 ? -4.756 6.769 11.817 1.00 91.19 83 LEU A N 1
ATOM 662 C CA . LEU A 1 83 ? -3.927 7.524 10.875 1.00 91.19 83 LEU A CA 1
ATOM 663 C C . LEU A 1 83 ? -2.443 7.113 10.945 1.00 91.19 83 LEU A C 1
ATOM 665 O O . LEU A 1 83 ? -1.762 7.184 9.927 1.00 91.19 83 LEU A O 1
ATOM 669 N N . GLY A 1 84 ? -1.956 6.691 12.118 1.00 93.44 84 GLY A N 1
ATOM 670 C CA . GLY A 1 84 ? -0.591 6.183 12.282 1.00 93.44 84 GLY A CA 1
ATOM 671 C C . GLY A 1 84 ? -0.395 4.880 11.514 1.00 93.44 84 GLY A C 1
ATOM 672 O O . GLY A 1 84 ? 0.481 4.815 10.663 1.00 93.44 84 GLY A O 1
ATOM 673 N N . ASP A 1 85 ? -1.310 3.922 11.688 1.00 93.44 85 ASP A N 1
ATOM 674 C CA . ASP A 1 85 ? -1.263 2.645 10.963 1.00 93.44 85 ASP A CA 1
ATOM 675 C C . ASP A 1 85 ? -1.300 2.858 9.442 1.00 93.44 85 ASP A C 1
ATOM 677 O O . ASP A 1 85 ? -0.586 2.201 8.690 1.00 93.44 85 ASP A O 1
ATOM 681 N N . PHE A 1 86 ? -2.100 3.819 8.964 1.00 92.25 86 PHE A N 1
ATOM 682 C CA . PHE A 1 86 ? -2.075 4.213 7.555 1.00 92.25 86 PHE A CA 1
ATOM 683 C C . PHE A 1 86 ? -0.691 4.710 7.111 1.00 92.25 86 PHE A C 1
ATOM 685 O O . PHE A 1 86 ? -0.224 4.327 6.038 1.00 92.25 86 PHE A O 1
ATOM 692 N N . GLN A 1 87 ? -0.043 5.566 7.905 1.00 91.88 87 GLN A N 1
ATOM 693 C CA . GLN A 1 87 ? 1.293 6.079 7.596 1.00 91.88 87 GLN A CA 1
ATOM 694 C C . GLN A 1 87 ? 2.325 4.949 7.565 1.00 91.88 87 GLN A C 1
ATOM 696 O O . GLN A 1 87 ? 3.092 4.889 6.607 1.00 91.88 87 GLN A O 1
ATOM 701 N N . ASP A 1 88 ? 2.277 4.028 8.530 1.00 93.38 88 ASP A N 1
ATOM 702 C CA . ASP A 1 88 ? 3.150 2.850 8.586 1.00 93.38 88 ASP A CA 1
ATOM 703 C C . ASP A 1 88 ? 2.957 1.947 7.352 1.00 93.38 88 ASP A C 1
ATOM 705 O O . ASP A 1 88 ? 3.924 1.542 6.704 1.00 93.38 88 ASP A O 1
ATOM 709 N N . ILE A 1 89 ? 1.705 1.687 6.951 1.00 92.06 89 ILE A N 1
ATOM 710 C CA . ILE A 1 89 ? 1.391 0.910 5.738 1.00 92.06 89 ILE A CA 1
ATOM 711 C C . ILE A 1 89 ? 1.942 1.610 4.491 1.00 92.06 89 ILE A C 1
ATOM 713 O O . ILE A 1 89 ? 2.572 0.976 3.642 1.00 92.06 89 ILE A O 1
ATOM 717 N N . MET A 1 90 ? 1.714 2.917 4.354 1.00 91.38 90 MET A N 1
ATOM 718 C CA . MET A 1 90 ? 2.187 3.675 3.196 1.00 91.38 90 MET A CA 1
ATOM 719 C C . MET A 1 90 ? 3.713 3.762 3.151 1.00 91.38 90 MET A C 1
ATOM 721 O O . MET A 1 90 ? 4.279 3.694 2.059 1.00 91.38 90 MET A O 1
ATOM 725 N N . GLU A 1 91 ? 4.385 3.891 4.293 1.00 91.31 91 GLU A N 1
ATOM 726 C CA . GLU A 1 91 ? 5.845 3.852 4.384 1.00 91.31 91 GLU A CA 1
ATOM 727 C C . GLU A 1 91 ? 6.374 2.497 3.909 1.00 91.31 91 GLU A C 1
ATOM 729 O O . GLU A 1 91 ? 7.156 2.460 2.958 1.00 91.31 91 GLU A O 1
ATOM 734 N N . ALA A 1 92 ? 5.846 1.390 4.439 1.00 90.88 92 ALA A N 1
ATOM 735 C CA . ALA A 1 92 ? 6.241 0.039 4.041 1.00 90.88 92 ALA A CA 1
ATOM 736 C C . ALA A 1 92 ? 6.025 -0.229 2.537 1.00 90.88 92 ALA A C 1
ATOM 738 O O . ALA A 1 92 ? 6.882 -0.802 1.859 1.00 90.88 92 ALA A O 1
ATOM 739 N N . ILE A 1 93 ? 4.911 0.250 1.971 1.00 90.06 93 ILE A N 1
ATOM 740 C CA . ILE A 1 93 ? 4.613 0.150 0.532 1.00 90.06 93 ILE A CA 1
ATOM 741 C C . ILE A 1 93 ? 5.637 0.914 -0.336 1.00 90.06 93 ILE A C 1
ATOM 743 O O . ILE A 1 93 ? 5.871 0.536 -1.495 1.00 90.06 93 ILE A O 1
ATOM 747 N N . ASN A 1 94 ? 6.219 1.999 0.190 1.00 85.06 94 ASN A N 1
ATOM 748 C CA . ASN A 1 94 ? 7.205 2.831 -0.502 1.00 85.06 94 ASN A CA 1
ATOM 749 C C . ASN A 1 94 ? 8.655 2.376 -0.263 1.00 85.06 94 ASN A C 1
ATOM 751 O O . ASN A 1 94 ? 9.459 2.465 -1.193 1.00 85.06 94 ASN A O 1
ATOM 755 N N . GLU A 1 95 ? 8.997 1.875 0.926 1.00 74.75 95 GLU A N 1
ATOM 756 C CA . GLU A 1 95 ? 10.346 1.387 1.252 1.00 74.75 95 GLU A CA 1
ATOM 757 C C . GLU A 1 95 ? 10.741 0.197 0.373 1.00 74.75 95 GLU A C 1
ATOM 759 O O . GLU A 1 95 ? 11.806 0.207 -0.255 1.00 74.75 95 GLU A O 1
ATOM 764 N N . ASP A 1 96 ? 9.838 -0.772 0.202 1.00 61.53 96 ASP A N 1
ATOM 765 C CA . ASP A 1 96 ? 10.095 -1.955 -0.628 1.00 61.53 96 ASP A CA 1
ATOM 766 C C . ASP A 1 96 ? 10.164 -1.610 -2.136 1.00 61.53 96 ASP A C 1
ATOM 768 O O . ASP A 1 96 ? 10.697 -2.348 -2.966 1.00 61.53 96 ASP A O 1
ATOM 772 N N . ALA A 1 97 ? 9.718 -0.407 -2.532 1.00 54.66 97 ALA A N 1
ATOM 773 C CA . ALA A 1 97 ? 9.881 0.095 -3.896 1.00 54.66 97 ALA A CA 1
ATOM 774 C C . ALA A 1 97 ? 11.330 0.509 -4.239 1.00 54.66 97 ALA A C 1
ATOM 776 O O . ALA A 1 97 ? 11.591 0.868 -5.393 1.00 54.66 97 ALA A O 1
ATOM 777 N N . GLY A 1 98 ? 12.276 0.418 -3.295 1.00 44.47 98 GLY A N 1
ATOM 778 C CA . GLY A 1 98 ? 13.697 0.678 -3.537 1.00 44.47 98 GLY A CA 1
ATOM 779 C C . GLY A 1 98 ? 14.074 2.160 -3.513 1.00 44.47 98 GLY A C 1
ATOM 780 O O . GLY A 1 98 ? 15.019 2.566 -4.192 1.00 44.47 98 GLY A O 1
ATOM 781 N N . VAL A 1 99 ? 13.356 2.972 -2.733 1.00 40.00 99 VAL A N 1
ATOM 782 C CA . VAL A 1 99 ? 13.896 4.234 -2.211 1.00 40.00 99 VAL A CA 1
ATOM 783 C C . VAL A 1 99 ? 14.145 4.014 -0.729 1.00 40.00 99 VAL A C 1
ATOM 785 O O . VAL A 1 99 ? 13.347 4.408 0.109 1.00 40.00 99 VAL A O 1
ATOM 788 N N . THR A 1 100 ? 15.262 3.372 -0.405 1.00 36.62 100 THR A N 1
ATOM 789 C CA . THR A 1 100 ? 15.827 3.496 0.934 1.00 36.62 100 THR A CA 1
ATOM 790 C C . THR A 1 100 ? 16.427 4.904 1.037 1.00 36.62 100 THR A C 1
ATOM 792 O O . THR A 1 100 ? 17.342 5.242 0.274 1.00 36.62 100 THR A O 1
ATOM 795 N N . PRO A 1 101 ? 15.963 5.789 1.937 1.00 40.25 101 PRO A N 1
ATOM 796 C CA . PRO A 1 101 ? 16.765 6.928 2.348 1.00 40.25 101 PRO A CA 1
ATOM 797 C C . PRO A 1 101 ? 17.912 6.412 3.226 1.00 40.25 101 PRO A C 1
ATOM 799 O O . PRO A 1 101 ? 17.876 6.522 4.441 1.00 40.25 101 PRO A O 1
ATOM 802 N N . GLY A 1 102 ? 18.940 5.850 2.587 1.00 34.94 102 GLY A N 1
ATOM 803 C CA . GLY A 1 102 ? 20.226 5.545 3.206 1.00 34.94 102 GLY A CA 1
ATOM 804 C C . GLY A 1 102 ? 20.194 4.412 4.229 1.00 34.94 102 GLY A C 1
ATOM 805 O O . GLY A 1 102 ? 19.796 4.586 5.376 1.00 34.94 102 GLY A O 1
ATOM 806 N N . GLU A 1 103 ? 20.782 3.279 3.854 1.00 37.53 103 GLU A N 1
ATOM 807 C CA . GLU A 1 103 ? 21.414 2.396 4.828 1.00 37.53 103 GLU A CA 1
ATOM 808 C C . GLU A 1 103 ? 22.392 3.229 5.673 1.00 37.53 103 GLU A C 1
ATOM 810 O O . GLU A 1 103 ? 23.486 3.594 5.231 1.00 37.53 103 GLU A O 1
ATOM 815 N N . SER A 1 104 ? 21.996 3.551 6.905 1.00 35.34 104 SER A N 1
ATOM 816 C CA . SER A 1 104 ? 22.969 3.829 7.950 1.00 35.34 104 SER A CA 1
ATOM 817 C C . SER A 1 104 ? 23.704 2.526 8.190 1.00 35.34 104 SER A C 1
ATOM 819 O O . SER A 1 104 ? 23.174 1.574 8.760 1.00 35.34 104 SER A O 1
ATOM 821 N N . THR A 1 105 ? 24.935 2.481 7.703 1.00 45.84 105 THR A N 1
ATOM 822 C CA . THR A 1 105 ? 25.872 1.428 8.033 1.00 45.84 105 THR A CA 1
ATOM 823 C C . THR A 1 105 ? 26.031 1.407 9.553 1.00 45.84 105 THR A C 1
ATOM 825 O O . THR A 1 105 ? 26.528 2.343 10.177 1.00 45.84 105 THR A O 1
ATOM 828 N N . SER A 1 106 ? 25.593 0.327 10.184 1.00 35.69 106 SER A N 1
ATOM 829 C CA . SER A 1 106 ? 26.128 -0.053 11.484 1.00 35.69 106 SER A CA 1
ATOM 830 C C . SER A 1 106 ? 26.435 -1.538 11.450 1.00 35.69 106 SER A C 1
ATOM 832 O O . SER A 1 106 ? 25.776 -2.371 12.062 1.00 35.69 106 SER A O 1
ATOM 834 N N . SER A 1 107 ? 27.479 -1.865 10.687 1.00 40.28 107 SER A N 1
ATOM 835 C CA . SER A 1 107 ? 28.301 -3.023 11.005 1.00 40.28 107 SER A CA 1
ATOM 836 C C . SER A 1 107 ? 28.884 -2.788 12.395 1.00 40.28 107 SER A C 1
ATOM 838 O O . SER A 1 107 ? 29.752 -1.934 12.563 1.00 40.28 107 SER A O 1
ATOM 840 N N . SER A 1 108 ? 28.401 -3.527 13.387 1.00 43.44 108 SER A N 1
ATOM 841 C CA . SER A 1 108 ? 29.117 -3.719 14.644 1.00 43.44 108 SER A CA 1
ATOM 842 C C . SER A 1 108 ? 29.685 -5.132 14.643 1.00 43.44 108 SER A C 1
ATOM 844 O O . SER A 1 108 ? 28.963 -6.096 14.888 1.00 43.44 108 SER A O 1
ATOM 846 N N . ASN A 1 109 ? 30.978 -5.238 14.342 1.00 40.38 109 ASN A N 1
ATOM 847 C CA . ASN A 1 109 ? 31.843 -6.308 14.825 1.00 40.38 109 ASN A CA 1
ATOM 848 C C . ASN A 1 109 ? 33.185 -5.707 15.240 1.00 40.38 109 ASN A C 1
ATOM 850 O O . ASN A 1 109 ? 33.591 -4.698 14.621 1.00 40.38 109 ASN A O 1
#